Protein AF-A0A3E2W5J8-F1 (afdb_monomer)

Foldseek 3Di:
DDDDDDPDPDPPPDPPPDPVVVVVVVVVVVVVVVVVVVVVVVVVVVVVVVVVVVVVVVVVVVVVVLLVLLVVQVVLVVVVVVVVVVPPPDDDDDDDPPPPPRRDQWDWDDDPNKIWIWGDDPFWIWIWIDDPNDIKIKTFGADPPRSHTDDIDTDDDDDDD

Mean predicted aligned error: 16.87 Å

pLDDT: mean 72.08, std 17.73, range [30.69, 94.5]

Radius of gyration: 37.21 Å; Cα contacts (8 Å, |Δi|>4): 124; chains: 1; bounding box: 80×47×125 Å

Organism: Clostridium innocuum (NCBI:txid1522)

Secondary structure (DSSP, 8-state):
------------------HHHHHHHHHHHHHHHHHHHHHHHHHHHHHHHHHHHHHHHHHHHHHHHHHHHHHHHHHHHHHHHHHHHTTSSS-----------PPPSEEEEEETTEEEEEEE-SSEEEEEEEETTEEEEEEEEE-TTT--EEEEEEEPPPP--

Solvent-accessible surface area (backbone atoms only — not comparable to full-atom values): 9798 Å² total; per-residue (Å²): 136,86,88,81,82,80,81,80,80,76,80,77,80,70,77,78,76,56,69,67,60,56,54,50,51,52,52,51,51,52,49,50,52,50,50,51,51,51,50,52,51,52,52,50,52,51,51,51,50,54,53,47,57,49,49,52,51,53,52,51,47,54,54,48,53,51,48,51,52,38,53,53,50,53,48,54,52,51,55,50,52,54,57,56,70,69,60,83,76,75,84,94,73,92,75,74,86,74,73,77,74,69,75,71,54,58,51,76,50,78,54,95,95,28,58,35,43,38,36,63,52,97,62,32,36,42,36,37,34,60,55,97,91,42,70,47,36,37,35,40,28,39,42,89,88,80,47,47,76,73,49,77,47,74,54,77,74,74,78,87,128

Sequence (161 aa):
MSHGYEKTNVKKRCLRVNEQGFISLYAMLLLLIFLCFATLLVQRVAAYAAVRGLRESYDLFAIHSCRKYLQEAHKQDADTAIETDQRDGETEEPLDDQQKEEPPKEWEELFQNTYFHFTREEAYIAVSYTQKNHTVHMQVYFDQTDGTIQDVVYLQQGEPH

Structure (mmCIF, N/CA/C/O backbone):
data_AF-A0A3E2W5J8-F1
#
_entry.id   AF-A0A3E2W5J8-F1
#
loop_
_atom_site.group_PDB
_atom_site.id
_atom_site.type_symbol
_atom_site.label_atom_id
_atom_site.label_alt_id
_atom_site.label_comp_id
_atom_site.label_asym_id
_atom_site.label_entity_id
_atom_site.label_seq_id
_atom_site.pdbx_PDB_ins_code
_atom_site.Cartn_x
_atom_site.Cartn_y
_atom_site.Cartn_z
_atom_site.occupancy
_atom_site.B_iso_or_equiv
_atom_site.auth_seq_id
_atom_site.auth_comp_id
_atom_site.auth_asym_id
_atom_site.auth_atom_id
_atom_site.pdbx_PDB_model_num
ATOM 1 N N . MET A 1 1 ? 56.238 33.684 -80.959 1.00 36.56 1 MET A N 1
ATOM 2 C CA . MET A 1 1 ? 55.777 33.813 -79.560 1.00 36.56 1 MET A CA 1
ATOM 3 C C . MET A 1 1 ? 55.360 32.430 -79.088 1.00 36.56 1 MET A C 1
ATOM 5 O O . MET A 1 1 ? 54.518 31.817 -79.726 1.00 36.56 1 MET A O 1
ATOM 9 N N . SER A 1 2 ? 56.072 31.896 -78.094 1.00 38.34 2 SER A N 1
ATOM 10 C CA . SER A 1 2 ? 56.024 30.491 -77.672 1.00 38.34 2 SER A CA 1
ATOM 11 C C . SER A 1 2 ? 54.869 30.252 -76.695 1.00 38.34 2 SER A C 1
ATOM 13 O O . SER A 1 2 ? 54.789 30.928 -75.671 1.00 38.34 2 SER A O 1
ATOM 15 N N . HIS A 1 3 ? 53.975 29.312 -77.004 1.00 42.94 3 HIS A N 1
ATOM 16 C CA . HIS A 1 3 ? 52.956 28.811 -76.079 1.00 42.94 3 HIS A CA 1
ATOM 17 C C . HIS A 1 3 ? 53.472 27.524 -75.430 1.00 42.94 3 HIS A C 1
ATOM 19 O O . HIS A 1 3 ? 53.322 26.432 -75.970 1.00 42.94 3 HIS A O 1
ATOM 25 N N . GLY A 1 4 ? 54.104 27.669 -74.267 1.00 40.97 4 GLY A N 1
ATOM 26 C CA . GLY A 1 4 ? 54.426 26.562 -73.373 1.00 40.97 4 GLY A CA 1
ATOM 27 C C . GLY A 1 4 ? 53.465 26.566 -72.192 1.00 40.97 4 GLY A C 1
ATOM 28 O O . GLY A 1 4 ? 53.703 27.273 -71.221 1.00 40.97 4 GLY A O 1
ATOM 29 N N . TYR A 1 5 ? 52.373 25.803 -72.275 1.00 45.16 5 TYR A N 1
ATOM 30 C CA . TYR A 1 5 ? 51.551 25.489 -71.103 1.00 45.16 5 TYR A CA 1
ATOM 31 C C . TYR A 1 5 ? 52.101 24.222 -70.449 1.00 45.16 5 TYR A C 1
ATOM 33 O O . TYR A 1 5 ? 51.858 23.099 -70.896 1.00 45.16 5 TYR A O 1
ATOM 41 N N . GLU A 1 6 ? 52.880 24.425 -69.395 1.00 45.72 6 GLU A N 1
ATOM 42 C CA . GLU A 1 6 ? 53.435 23.382 -68.545 1.00 45.72 6 GLU A CA 1
ATOM 43 C C . GLU A 1 6 ? 52.303 22.752 -67.711 1.00 45.72 6 GLU A C 1
ATOM 45 O O . GLU A 1 6 ? 51.715 23.381 -66.831 1.00 45.72 6 GLU A O 1
ATOM 50 N N . LYS A 1 7 ? 51.936 21.501 -68.020 1.00 48.19 7 LYS A N 1
ATOM 51 C CA . LYS A 1 7 ? 50.965 20.728 -67.230 1.00 48.19 7 LYS A CA 1
ATOM 52 C C . LYS A 1 7 ? 51.641 20.206 -65.963 1.00 48.19 7 LYS A C 1
ATOM 54 O O . LYS A 1 7 ? 52.226 19.121 -65.960 1.00 48.19 7 LYS A O 1
ATOM 59 N N . THR A 1 8 ? 51.515 20.949 -64.870 1.00 47.34 8 THR A N 1
ATOM 60 C CA . THR A 1 8 ? 51.875 20.490 -63.526 1.00 47.34 8 THR A CA 1
ATOM 61 C C . THR A 1 8 ? 50.935 19.361 -63.088 1.00 47.34 8 THR A C 1
ATOM 63 O O . THR A 1 8 ? 49.796 19.563 -62.672 1.00 47.34 8 THR A O 1
ATOM 66 N N . ASN A 1 9 ? 51.412 18.120 -63.199 1.00 48.09 9 ASN A N 1
ATOM 67 C CA . ASN A 1 9 ? 50.720 16.948 -62.668 1.00 48.09 9 ASN A CA 1
ATOM 68 C C . ASN A 1 9 ? 50.888 16.901 -61.144 1.00 48.09 9 ASN A C 1
ATOM 70 O O . ASN A 1 9 ? 51.822 16.292 -60.619 1.00 48.09 9 ASN A O 1
ATOM 74 N N . VAL A 1 10 ? 49.967 17.533 -60.418 1.00 51.59 10 VAL A N 1
ATOM 75 C CA . VAL A 1 10 ? 49.862 17.375 -58.964 1.00 51.59 10 VAL A CA 1
ATOM 76 C C . VAL A 1 10 ? 49.356 15.960 -58.679 1.00 51.59 10 VAL A C 1
ATOM 78 O O . VAL A 1 10 ? 48.167 15.667 -58.819 1.00 51.59 10 VAL A O 1
ATOM 81 N N . LYS A 1 11 ? 50.262 15.056 -58.283 1.00 51.00 11 LYS A N 1
ATOM 82 C CA . LYS A 1 11 ? 49.906 13.737 -57.739 1.00 51.00 11 LYS A CA 1
ATOM 83 C C . LYS A 1 11 ? 49.075 13.937 -56.469 1.00 51.00 11 LYS A C 1
ATOM 85 O O . LYS A 1 11 ? 49.621 14.095 -55.379 1.00 51.00 11 LYS A O 1
ATOM 90 N N . LYS A 1 12 ? 47.748 13.900 -56.603 1.00 50.88 12 LYS A N 1
ATOM 91 C CA . LYS A 1 12 ? 46.831 13.763 -55.470 1.00 50.88 12 LYS A CA 1
ATOM 92 C C . LYS A 1 12 ? 47.095 12.401 -54.830 1.00 50.88 12 LYS A C 1
ATOM 94 O O . LYS A 1 12 ? 46.689 11.371 -55.364 1.00 50.88 12 LYS A O 1
ATOM 99 N N . ARG A 1 13 ? 47.805 12.383 -53.700 1.00 48.88 13 ARG A N 1
ATOM 100 C CA . ARG A 1 13 ? 47.832 11.216 -52.812 1.00 48.88 13 ARG A CA 1
ATOM 101 C C . ARG A 1 13 ? 46.432 11.070 -52.227 1.00 48.88 13 ARG A C 1
ATOM 103 O O . ARG A 1 13 ? 46.121 11.678 -51.210 1.00 48.88 13 ARG A O 1
ATOM 110 N N . CYS A 1 14 ? 45.575 10.298 -52.887 1.00 49.16 14 CYS A N 1
ATOM 111 C CA . CYS A 1 14 ? 44.409 9.758 -52.206 1.00 49.16 14 CYS A CA 1
ATOM 112 C C . CYS A 1 14 ? 44.938 8.811 -51.130 1.00 49.16 14 CYS A C 1
ATOM 114 O O . CYS A 1 14 ? 45.611 7.828 -51.447 1.00 49.16 14 CYS A O 1
ATOM 116 N N . LEU A 1 15 ? 44.671 9.128 -49.863 1.00 49.34 15 LEU A N 1
ATOM 117 C CA . LEU A 1 15 ? 44.731 8.140 -48.796 1.00 49.34 15 LEU A CA 1
ATOM 118 C C . LEU A 1 15 ? 43.796 7.011 -49.223 1.00 49.34 15 LEU A C 1
ATOM 120 O O . LEU A 1 15 ? 42.584 7.199 -49.294 1.00 49.34 15 LEU A O 1
ATOM 124 N N . ARG A 1 16 ? 44.367 5.867 -49.602 1.00 48.38 16 ARG A N 1
ATOM 125 C CA . ARG A 1 16 ? 43.599 4.654 -49.860 1.00 48.38 16 ARG A CA 1
ATOM 126 C C . ARG A 1 16 ? 43.050 4.221 -48.507 1.00 48.38 16 ARG A C 1
ATOM 128 O O . ARG A 1 16 ? 43.756 3.611 -47.711 1.00 48.38 16 ARG A O 1
ATOM 135 N N . VAL A 1 17 ? 41.838 4.677 -48.217 1.00 54.56 17 VAL A N 1
ATOM 136 C CA . VAL A 1 17 ? 41.109 4.384 -46.989 1.00 54.56 17 VAL A CA 1
ATOM 137 C C . VAL A 1 17 ? 40.956 2.868 -46.914 1.00 54.56 17 VAL A C 1
ATOM 139 O O . VAL A 1 17 ? 40.340 2.261 -47.784 1.00 54.56 17 VAL A O 1
ATOM 142 N N . ASN A 1 18 ? 41.604 2.254 -45.926 1.00 54.97 18 ASN A N 1
ATOM 143 C CA . ASN A 1 18 ? 41.557 0.814 -45.723 1.00 54.97 18 ASN A CA 1
ATOM 144 C C . ASN A 1 18 ? 40.132 0.433 -45.287 1.00 54.97 18 ASN A C 1
ATOM 146 O O . ASN A 1 18 ? 39.667 0.899 -44.246 1.00 54.97 18 ASN A O 1
ATOM 150 N N . GLU A 1 19 ? 39.442 -0.389 -46.081 1.00 59.25 19 GLU A N 1
ATOM 151 C CA . GLU A 1 19 ? 38.042 -0.800 -45.874 1.00 59.25 19 GLU A CA 1
ATOM 152 C C . GLU A 1 19 ? 37.809 -1.392 -44.470 1.00 59.25 19 GLU A C 1
ATOM 154 O O . GLU A 1 19 ? 36.759 -1.186 -43.862 1.00 59.25 19 GLU A O 1
ATOM 159 N N . GLN A 1 20 ? 38.837 -2.019 -43.890 1.00 60.53 20 GLN A N 1
ATOM 160 C CA . GLN A 1 20 ? 38.818 -2.567 -42.530 1.00 60.53 20 GLN A CA 1
ATOM 161 C C . GLN A 1 20 ? 38.684 -1.500 -41.427 1.00 60.53 20 GLN A C 1
ATOM 163 O O . GLN A 1 20 ? 38.077 -1.762 -40.390 1.00 60.53 20 GLN A O 1
ATOM 168 N N . GLY A 1 21 ? 39.215 -0.290 -41.637 1.00 59.72 21 GLY A N 1
ATOM 169 C CA . GLY A 1 21 ? 39.154 0.798 -40.654 1.00 59.72 21 GLY A CA 1
ATOM 170 C C . GLY A 1 21 ? 37.753 1.395 -40.517 1.00 59.72 21 GLY A C 1
ATOM 171 O O . GLY A 1 21 ? 37.324 1.697 -39.408 1.00 59.72 21 GLY A O 1
ATOM 172 N N . PHE A 1 22 ? 37.012 1.497 -41.625 1.00 60.81 22 PHE A N 1
ATOM 173 C CA . PHE A 1 22 ? 35.622 1.966 -41.619 1.00 60.81 22 PHE A CA 1
ATOM 174 C C . PHE A 1 22 ? 34.679 0.941 -40.985 1.00 60.81 22 PHE A C 1
ATOM 176 O O . PHE A 1 22 ? 33.851 1.306 -40.156 1.00 60.81 22 PHE A O 1
ATOM 183 N N . ILE A 1 23 ? 34.844 -0.344 -41.313 1.00 67.69 23 ILE A N 1
ATOM 184 C CA . ILE A 1 23 ? 34.052 -1.439 -40.730 1.00 67.69 23 ILE A CA 1
ATOM 185 C C . ILE A 1 23 ? 34.253 -1.505 -39.211 1.00 67.69 23 ILE A C 1
ATOM 187 O O . ILE A 1 23 ? 33.282 -1.619 -38.466 1.00 67.69 23 ILE A O 1
ATOM 191 N N . SER A 1 24 ? 35.497 -1.355 -38.746 1.00 73.75 24 SER A N 1
ATOM 192 C CA . SER A 1 24 ? 35.819 -1.280 -37.317 1.00 73.75 24 SER A CA 1
ATOM 193 C C . SER A 1 24 ? 35.148 -0.081 -36.634 1.00 73.75 24 SER A C 1
ATOM 195 O O . SER A 1 24 ? 34.596 -0.209 -35.544 1.00 73.75 24 SER A O 1
ATOM 197 N N . LEU A 1 25 ? 35.103 1.076 -37.299 1.00 79.38 25 LEU A N 1
ATOM 198 C CA . LEU A 1 25 ? 34.509 2.291 -36.741 1.00 79.38 25 LEU A CA 1
ATOM 199 C C . LEU A 1 25 ? 32.978 2.197 -36.633 1.00 79.38 25 LEU A C 1
ATOM 201 O O . LEU A 1 25 ? 32.412 2.581 -35.610 1.00 79.38 25 LEU A O 1
ATOM 205 N N . TYR A 1 26 ? 32.310 1.611 -37.632 1.00 81.88 26 TYR A N 1
ATOM 206 C CA . TYR A 1 26 ? 30.877 1.307 -37.550 1.00 81.88 26 TYR A CA 1
ATOM 207 C C . TYR A 1 26 ? 30.569 0.256 -36.480 1.00 81.88 26 TYR A C 1
ATOM 209 O O . TYR A 1 26 ? 29.600 0.415 -35.742 1.00 81.88 26 TYR A O 1
ATOM 217 N N . ALA A 1 27 ? 31.401 -0.781 -36.347 1.00 83.88 27 ALA A N 1
ATOM 218 C CA . ALA A 1 27 ? 31.244 -1.789 -35.300 1.00 83.88 27 ALA A CA 1
ATOM 219 C C . ALA A 1 27 ? 31.379 -1.177 -33.895 1.00 83.88 27 ALA A C 1
ATOM 221 O O . ALA A 1 27 ? 30.564 -1.466 -33.022 1.00 83.88 27 ALA A O 1
ATOM 222 N N . MET A 1 28 ? 32.344 -0.275 -33.692 1.00 84.31 28 MET A N 1
ATOM 223 C CA . MET A 1 28 ? 32.510 0.458 -32.431 1.00 84.31 28 MET A CA 1
ATOM 224 C C . MET A 1 28 ? 31.317 1.374 -32.141 1.00 84.31 28 MET A C 1
ATOM 226 O O . MET A 1 28 ? 30.858 1.435 -31.003 1.00 84.31 28 MET A O 1
ATOM 230 N N . LEU A 1 29 ? 30.776 2.049 -33.157 1.00 88.62 29 LEU A N 1
ATOM 231 C CA . LEU A 1 29 ? 29.601 2.907 -33.006 1.00 88.62 29 LEU A CA 1
ATOM 232 C C . LEU A 1 29 ? 28.342 2.098 -32.660 1.00 88.62 29 LEU A C 1
ATOM 234 O O . LEU A 1 29 ? 27.603 2.479 -31.755 1.00 88.62 29 LEU A O 1
ATOM 238 N N . LEU A 1 30 ? 28.127 0.952 -33.312 1.00 89.44 30 LEU A N 1
ATOM 239 C CA . LEU A 1 30 ? 27.036 0.030 -32.983 1.00 89.44 30 LEU A CA 1
ATOM 240 C C . LEU A 1 30 ? 27.178 -0.540 -31.572 1.00 89.44 30 LEU A C 1
ATOM 242 O O . LEU A 1 30 ? 26.187 -0.625 -30.852 1.00 89.44 30 LEU A O 1
ATOM 246 N N . LEU A 1 31 ? 28.398 -0.879 -31.153 1.00 90.25 31 LEU A N 1
ATOM 247 C CA . LEU A 1 31 ? 28.674 -1.337 -29.795 1.00 90.25 31 LEU A CA 1
ATOM 248 C C . LEU A 1 31 ? 28.359 -0.237 -28.775 1.00 90.25 31 LEU A C 1
ATOM 250 O O . LEU A 1 31 ? 27.739 -0.516 -27.756 1.00 90.25 31 LEU A O 1
ATOM 254 N N . LEU A 1 32 ? 28.711 1.017 -29.059 1.00 90.62 32 LEU A N 1
ATOM 255 C CA . LEU A 1 32 ? 28.426 2.152 -28.179 1.00 90.62 32 LEU A CA 1
ATOM 256 C C . LEU A 1 32 ? 26.917 2.422 -28.074 1.00 90.62 32 LEU A C 1
ATOM 258 O O . LEU A 1 32 ? 26.408 2.624 -26.973 1.00 90.62 32 LEU A O 1
ATOM 262 N N . ILE A 1 33 ? 26.184 2.340 -29.190 1.00 90.69 33 ILE A N 1
ATOM 263 C CA . ILE A 1 33 ? 24.713 2.411 -29.204 1.00 90.69 33 ILE A CA 1
ATOM 264 C C . ILE A 1 33 ? 24.111 1.253 -28.404 1.00 90.69 33 ILE A C 1
ATOM 266 O O . ILE A 1 33 ? 23.216 1.472 -27.592 1.00 90.69 33 ILE A O 1
ATOM 270 N N . PHE A 1 34 ? 24.613 0.033 -28.593 1.00 92.12 34 PHE A N 1
ATOM 271 C CA . PHE A 1 34 ? 24.143 -1.148 -27.878 1.00 92.12 34 PHE A CA 1
ATOM 272 C C . PHE A 1 34 ? 24.393 -1.042 -26.371 1.00 92.12 34 PHE A C 1
ATOM 274 O O . PHE A 1 34 ? 23.488 -1.296 -25.581 1.00 92.12 34 PHE A O 1
ATOM 281 N N . LEU A 1 35 ? 25.586 -0.606 -25.959 1.00 91.31 35 LEU A N 1
ATOM 282 C CA . LEU A 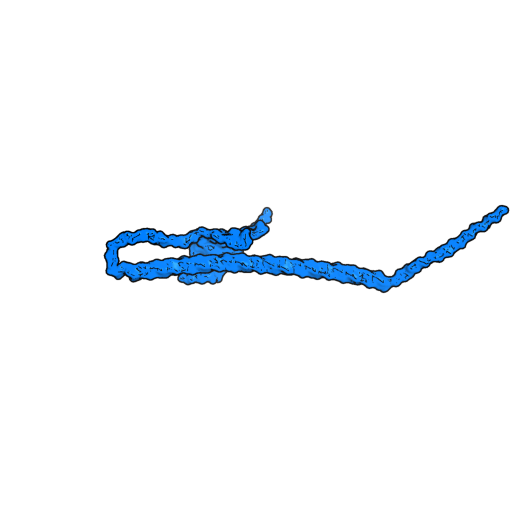1 35 ? 25.901 -0.358 -24.554 1.00 91.31 35 LEU A CA 1
ATOM 283 C C . LEU A 1 35 ? 25.020 0.747 -23.971 1.00 91.31 35 LEU A C 1
ATOM 285 O O . LEU A 1 35 ? 24.521 0.590 -22.863 1.00 91.31 35 LEU A O 1
ATOM 289 N N . CYS A 1 36 ? 24.782 1.828 -24.716 1.00 90.06 36 CYS A N 1
ATOM 290 C CA . CYS A 1 36 ? 23.865 2.892 -24.309 1.00 90.06 36 CYS A CA 1
ATOM 291 C C . CYS A 1 36 ? 22.435 2.361 -24.125 1.00 90.06 36 CYS A C 1
ATOM 293 O O . CYS A 1 36 ? 21.765 2.660 -23.141 1.00 90.06 36 CYS A O 1
ATOM 295 N N . PHE A 1 37 ? 21.968 1.504 -25.030 1.00 89.88 37 PHE A N 1
ATOM 296 C CA . PHE A 1 37 ? 20.664 0.866 -24.895 1.00 89.88 37 PHE A CA 1
ATOM 297 C C . PHE A 1 37 ? 20.606 -0.059 -23.672 1.00 89.88 37 PHE A C 1
ATOM 299 O O . PHE A 1 37 ? 19.651 -0.006 -22.899 1.00 89.88 37 PHE A O 1
ATOM 306 N N . ALA A 1 38 ? 21.650 -0.857 -23.444 1.00 87.94 38 ALA A N 1
ATOM 307 C CA . ALA A 1 38 ? 21.748 -1.727 -22.280 1.00 87.94 38 ALA A CA 1
ATOM 308 C C . ALA A 1 38 ? 21.738 -0.931 -20.965 1.00 87.94 38 ALA A C 1
ATOM 310 O O . ALA A 1 38 ? 21.018 -1.298 -20.037 1.00 87.94 38 ALA A O 1
ATOM 311 N N . THR A 1 39 ? 22.465 0.187 -20.876 1.00 86.69 39 THR A N 1
ATOM 312 C CA . THR A 1 39 ? 22.449 1.031 -19.672 1.00 86.69 39 THR A CA 1
ATOM 313 C C . THR A 1 39 ? 21.090 1.690 -19.448 1.00 86.69 39 THR A C 1
ATOM 315 O O . THR A 1 39 ? 20.628 1.725 -18.308 1.00 86.69 39 THR A O 1
ATOM 318 N N . LEU A 1 40 ? 20.400 2.133 -20.504 1.00 82.50 40 LEU A N 1
ATOM 319 C CA . LEU A 1 40 ? 19.031 2.654 -20.405 1.00 82.50 40 LEU A CA 1
ATOM 320 C C . LEU A 1 40 ? 18.048 1.596 -19.883 1.00 82.50 40 LEU A C 1
ATOM 322 O O . LEU A 1 40 ? 17.206 1.902 -19.036 1.00 82.50 40 LEU A O 1
ATOM 326 N N . LEU A 1 41 ? 18.168 0.346 -20.339 1.00 81.62 41 LEU A N 1
ATOM 327 C CA . LEU A 1 41 ? 17.357 -0.760 -19.826 1.00 81.62 41 LEU A CA 1
ATOM 328 C C . LEU A 1 41 ? 17.643 -1.032 -18.347 1.00 81.62 41 LEU A C 1
ATOM 330 O O . LEU A 1 41 ? 16.706 -1.144 -17.559 1.00 81.62 41 LEU A O 1
ATOM 334 N N . VAL A 1 42 ? 18.915 -1.075 -17.944 1.00 82.88 42 VAL A N 1
ATOM 335 C CA . VAL A 1 42 ? 19.302 -1.282 -16.538 1.00 82.88 42 VAL A CA 1
ATOM 336 C C . VAL A 1 42 ? 18.770 -0.159 -15.644 1.00 82.88 42 VAL A C 1
ATOM 338 O O . VAL A 1 42 ? 18.217 -0.438 -14.583 1.00 82.88 42 VAL A O 1
ATOM 341 N N . GLN A 1 43 ? 18.853 1.102 -16.078 1.00 77.44 43 GLN A N 1
ATOM 342 C CA . GLN A 1 43 ? 18.290 2.238 -15.339 1.00 77.44 43 GLN A CA 1
ATOM 343 C C . GLN A 1 43 ? 16.772 2.132 -15.183 1.00 77.44 43 GLN A C 1
ATOM 345 O O . GLN A 1 43 ? 16.242 2.402 -14.105 1.00 77.44 43 GLN A O 1
ATOM 350 N N . ARG A 1 44 ? 16.063 1.707 -16.234 1.00 71.38 44 ARG A N 1
ATOM 351 C CA . ARG A 1 44 ? 14.617 1.466 -16.163 1.00 71.38 44 ARG A CA 1
ATOM 352 C C . ARG A 1 44 ? 14.293 0.358 -15.170 1.00 71.38 44 ARG A C 1
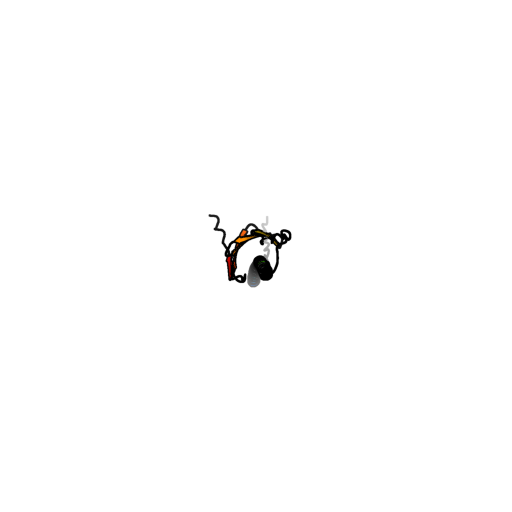ATOM 354 O O . ARG A 1 44 ? 13.426 0.561 -14.328 1.00 71.38 44 ARG A O 1
ATOM 361 N N . VAL A 1 45 ? 14.999 -0.770 -15.222 1.00 72.69 45 VAL A N 1
ATOM 362 C CA . VAL A 1 45 ? 14.805 -1.883 -14.278 1.00 72.69 45 VAL A CA 1
ATOM 363 C C . VAL A 1 45 ? 15.075 -1.440 -12.839 1.00 72.69 45 VAL A C 1
ATOM 365 O O . VAL A 1 45 ? 14.263 -1.721 -11.963 1.00 72.69 45 VAL A O 1
ATOM 368 N N . ALA A 1 46 ? 16.151 -0.690 -12.593 1.00 69.19 46 ALA A N 1
ATOM 369 C CA . ALA A 1 46 ? 16.470 -0.160 -11.269 1.00 69.19 46 ALA A CA 1
ATOM 370 C C . ALA A 1 46 ? 15.399 0.819 -10.757 1.00 69.19 46 ALA A C 1
ATOM 372 O O . ALA A 1 46 ? 14.994 0.739 -9.599 1.00 69.19 46 ALA A O 1
ATOM 373 N N . ALA A 1 47 ? 14.884 1.699 -11.622 1.00 62.53 47 ALA A N 1
ATOM 374 C CA . ALA A 1 47 ? 13.789 2.602 -11.277 1.00 62.53 47 ALA A CA 1
ATOM 375 C C . ALA A 1 47 ? 12.493 1.837 -10.959 1.00 62.53 47 ALA A C 1
ATOM 377 O O . ALA A 1 47 ? 11.827 2.149 -9.975 1.00 62.53 47 ALA A O 1
ATOM 378 N N . TYR A 1 48 ? 12.155 0.804 -11.738 1.00 63.75 48 TYR A N 1
ATOM 379 C CA . TYR A 1 48 ? 11.004 -0.056 -11.451 1.00 63.75 48 TYR A CA 1
ATOM 380 C C . TYR A 1 48 ? 11.174 -0.841 -10.148 1.00 63.75 48 TYR A C 1
ATOM 382 O O . TYR A 1 48 ? 10.213 -0.956 -9.393 1.00 63.75 48 TYR A O 1
ATOM 390 N N . ALA A 1 49 ? 12.374 -1.345 -9.855 1.00 61.91 49 ALA A N 1
ATOM 391 C CA . ALA A 1 49 ? 12.670 -2.032 -8.601 1.00 61.91 49 ALA A CA 1
ATOM 392 C C . ALA A 1 49 ? 12.535 -1.091 -7.394 1.00 61.91 49 ALA A C 1
ATOM 394 O O . ALA A 1 49 ? 11.898 -1.453 -6.410 1.00 61.91 49 ALA A O 1
ATOM 395 N N . ALA A 1 50 ? 13.050 0.138 -7.495 1.00 53.78 50 ALA A N 1
ATOM 396 C CA . ALA A 1 50 ? 12.904 1.147 -6.449 1.00 53.78 50 ALA A CA 1
ATOM 397 C C . ALA A 1 50 ? 11.433 1.528 -6.220 1.00 53.78 50 ALA A C 1
ATOM 399 O O . ALA A 1 50 ? 11.000 1.634 -5.079 1.00 53.78 50 ALA A O 1
ATOM 400 N N . VAL A 1 51 ? 10.645 1.688 -7.290 1.00 60.44 51 VAL A N 1
ATOM 401 C CA . VAL A 1 51 ? 9.204 1.976 -7.185 1.00 60.44 51 VAL A CA 1
ATOM 402 C C . VAL A 1 51 ? 8.431 0.790 -6.601 1.00 60.44 51 VAL A C 1
ATOM 404 O O . VAL A 1 51 ? 7.541 1.008 -5.783 1.00 60.44 51 VAL A O 1
ATOM 407 N N . ARG A 1 52 ? 8.775 -0.453 -6.966 1.00 61.84 52 ARG A N 1
ATOM 408 C CA . ARG A 1 52 ? 8.171 -1.661 -6.377 1.00 61.84 52 ARG A CA 1
ATOM 409 C C . ARG A 1 52 ? 8.477 -1.788 -4.892 1.00 61.84 52 ARG A C 1
ATOM 411 O O . ARG A 1 52 ? 7.537 -1.913 -4.121 1.00 61.84 52 ARG A O 1
ATOM 418 N N . GLY A 1 53 ? 9.741 -1.661 -4.492 1.00 63.72 53 GLY A N 1
ATOM 419 C CA . GLY A 1 53 ? 10.117 -1.712 -3.076 1.00 63.72 53 GLY A CA 1
ATOM 420 C C . GLY A 1 53 ? 9.457 -0.598 -2.260 1.00 63.72 53 GLY A C 1
ATOM 421 O O . GLY A 1 53 ? 9.053 -0.809 -1.121 1.00 63.72 53 GLY A O 1
ATOM 422 N N . LEU A 1 54 ? 9.269 0.582 -2.863 1.00 63.12 54 LEU A N 1
ATOM 423 C CA . LEU A 1 54 ? 8.538 1.667 -2.223 1.00 63.12 54 LEU A CA 1
ATOM 424 C C . LEU A 1 54 ? 7.054 1.310 -2.040 1.00 63.12 54 LEU A C 1
ATOM 426 O O . LEU A 1 54 ? 6.529 1.473 -0.943 1.00 63.12 54 LEU A O 1
ATOM 430 N N . ARG A 1 55 ? 6.387 0.775 -3.071 1.00 70.00 55 ARG A N 1
ATOM 431 C CA . ARG A 1 55 ? 4.990 0.315 -2.980 1.00 70.00 55 ARG A CA 1
ATOM 432 C C . ARG A 1 55 ? 4.817 -0.781 -1.927 1.00 70.00 55 ARG A C 1
ATOM 434 O O . ARG A 1 55 ? 3.953 -0.644 -1.074 1.00 70.00 55 ARG A O 1
ATOM 441 N N . GLU A 1 56 ? 5.695 -1.780 -1.924 1.00 77.12 56 GLU A N 1
ATOM 442 C CA . GLU A 1 56 ? 5.717 -2.843 -0.912 1.00 77.12 56 GLU A CA 1
ATOM 443 C C . GLU A 1 56 ? 5.852 -2.273 0.506 1.00 77.12 56 GLU A C 1
ATOM 445 O O . GLU A 1 56 ? 5.186 -2.746 1.420 1.00 77.12 56 GLU A O 1
ATOM 450 N N . SER A 1 57 ? 6.652 -1.217 0.702 1.00 84.62 57 SER A N 1
ATOM 451 C CA . SER A 1 57 ? 6.795 -0.577 2.016 1.00 84.62 57 SER A CA 1
ATOM 452 C C . SER A 1 57 ? 5.537 0.163 2.484 1.00 84.62 57 SER A C 1
ATOM 454 O O . SER A 1 57 ? 5.224 0.130 3.672 1.00 84.62 57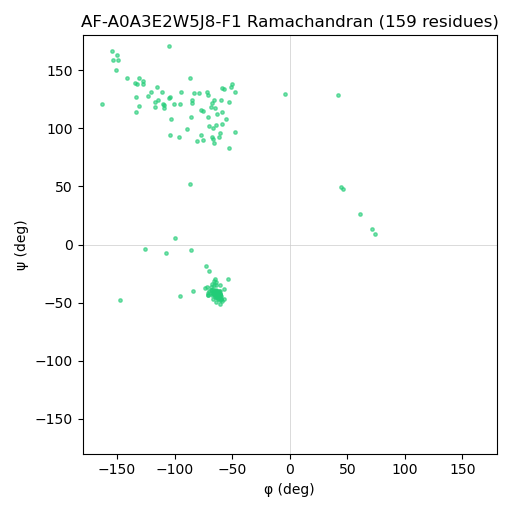 SER A O 1
ATOM 456 N N . TYR A 1 58 ? 4.802 0.798 1.565 1.00 86.50 58 TYR A N 1
ATOM 457 C CA . TYR A 1 58 ? 3.533 1.462 1.872 1.00 86.50 58 TYR A CA 1
ATOM 458 C C . TYR A 1 58 ? 2.426 0.446 2.170 1.00 86.50 58 TYR A C 1
ATOM 460 O O . TYR A 1 58 ? 1.684 0.620 3.134 1.00 86.50 58 TYR A O 1
ATOM 468 N N . ASP A 1 59 ? 2.364 -0.636 1.392 1.00 85.44 59 ASP A N 1
ATOM 469 C CA . ASP A 1 59 ? 1.418 -1.733 1.607 1.00 85.44 59 ASP A CA 1
ATOM 470 C C . ASP A 1 59 ? 1.667 -2.404 2.967 1.00 85.44 59 ASP A C 1
ATOM 472 O O . ASP A 1 59 ? 0.743 -2.598 3.758 1.00 85.44 59 ASP A O 1
ATOM 476 N N . LEU A 1 60 ? 2.935 -2.687 3.289 1.00 87.94 60 LEU A N 1
ATOM 477 C CA . LEU A 1 60 ? 3.319 -3.276 4.570 1.00 87.94 60 LEU A CA 1
ATOM 478 C C . LEU A 1 60 ? 2.967 -2.359 5.748 1.00 87.94 60 LEU A C 1
ATOM 480 O O . LEU A 1 60 ? 2.491 -2.841 6.774 1.00 87.94 60 LEU A O 1
ATOM 484 N N . PHE A 1 61 ? 3.186 -1.048 5.598 1.00 90.81 61 PHE A N 1
ATOM 485 C CA . PHE A 1 61 ? 2.811 -0.058 6.604 1.00 90.81 61 PHE A CA 1
ATOM 486 C C . PHE A 1 61 ? 1.300 -0.067 6.852 1.00 90.81 61 PHE A C 1
ATOM 488 O O . PHE A 1 61 ? 0.873 -0.234 7.990 1.00 90.81 61 PHE A O 1
ATOM 495 N N . ALA A 1 62 ? 0.492 0.017 5.794 1.00 90.00 62 ALA A N 1
ATOM 496 C CA . ALA A 1 62 ? -0.960 0.035 5.915 1.00 90.00 62 ALA A CA 1
ATOM 497 C C . ALA A 1 62 ? -1.518 -1.241 6.569 1.00 90.00 62 ALA A C 1
ATOM 499 O O . ALA A 1 62 ? -2.360 -1.162 7.465 1.00 90.00 62 ALA A O 1
ATOM 500 N N . ILE A 1 63 ? -1.016 -2.415 6.173 1.00 89.69 63 ILE A N 1
ATOM 501 C CA . ILE A 1 63 ? -1.391 -3.704 6.774 1.00 89.69 63 ILE A CA 1
ATOM 502 C C . ILE A 1 63 ? -0.987 -3.751 8.252 1.00 89.69 63 ILE A C 1
ATOM 504 O O . ILE A 1 63 ? -1.758 -4.213 9.096 1.00 89.69 63 ILE A O 1
ATOM 508 N N . HIS A 1 64 ? 0.209 -3.264 8.586 1.00 90.06 64 HIS A N 1
ATOM 509 C CA . HIS A 1 64 ? 0.684 -3.216 9.964 1.00 90.06 64 HIS A CA 1
ATOM 510 C C . HIS A 1 64 ? -0.185 -2.301 10.837 1.00 90.06 64 HIS A C 1
ATOM 512 O O . HIS A 1 64 ? -0.552 -2.700 11.942 1.00 90.06 64 HIS A O 1
ATOM 518 N N . SER A 1 65 ? -0.556 -1.116 10.348 1.00 90.44 65 SER A N 1
ATOM 519 C CA . SER A 1 65 ? -1.446 -0.197 11.067 1.00 90.44 65 SER A CA 1
ATOM 520 C C . SER A 1 65 ? -2.833 -0.806 11.280 1.00 90.44 65 SER A C 1
ATOM 522 O O . SER A 1 65 ? -3.339 -0.775 12.400 1.00 90.44 65 SER A O 1
ATOM 524 N N . CYS A 1 66 ? -3.398 -1.482 10.271 1.00 88.44 66 CYS A N 1
ATOM 525 C CA . CYS A 1 66 ? -4.657 -2.223 10.428 1.00 88.44 66 CYS A CA 1
ATOM 526 C C . CYS A 1 66 ? -4.543 -3.310 11.504 1.00 88.44 66 CYS A C 1
ATOM 528 O O . CYS A 1 66 ? -5.388 -3.406 12.389 1.00 88.44 66 CYS A O 1
ATOM 530 N N . ARG A 1 67 ? -3.468 -4.106 11.480 1.00 86.94 67 ARG A N 1
ATOM 531 C CA . ARG A 1 67 ? -3.239 -5.150 12.486 1.00 86.94 67 ARG A CA 1
ATOM 532 C C . ARG A 1 67 ? -3.123 -4.573 13.893 1.00 86.94 67 ARG A C 1
ATOM 534 O O . ARG A 1 67 ? -3.666 -5.152 14.829 1.00 86.94 67 ARG A O 1
ATOM 541 N N . LYS A 1 68 ? -2.401 -3.463 14.050 1.00 88.25 68 LYS A N 1
ATOM 542 C CA . LYS A 1 68 ? -2.241 -2.789 15.340 1.00 88.25 68 LYS A CA 1
ATOM 543 C C . LYS A 1 68 ? -3.598 -2.329 15.880 1.00 88.25 68 LYS A C 1
ATOM 545 O O . LYS A 1 68 ? -3.912 -2.644 17.022 1.00 88.25 68 LYS A O 1
ATOM 550 N N . TYR A 1 69 ? -4.406 -1.684 15.039 1.00 87.19 69 TYR A N 1
ATOM 551 C CA . TYR A 1 69 ? -5.760 -1.252 15.388 1.00 87.19 69 TYR A CA 1
ATOM 552 C C . TYR A 1 69 ? -6.636 -2.426 15.852 1.00 87.19 69 TYR A C 1
ATOM 554 O O . TYR A 1 69 ? -7.255 -2.359 16.910 1.00 87.19 69 TYR A O 1
ATOM 562 N N . LEU A 1 70 ? -6.630 -3.547 15.120 1.00 84.25 70 LEU A N 1
ATOM 563 C CA . LEU A 1 70 ? -7.409 -4.735 15.495 1.00 84.25 70 LEU A CA 1
ATOM 564 C C . LEU A 1 70 ? -6.951 -5.344 16.820 1.00 84.25 70 LEU A C 1
ATOM 566 O O . LEU A 1 70 ? -7.775 -5.740 17.637 1.00 84.25 70 LEU A O 1
ATOM 570 N N . GLN A 1 71 ? -5.643 -5.386 17.071 1.00 81.94 71 GLN A N 1
ATOM 571 C CA . GLN A 1 71 ? -5.114 -5.879 18.343 1.00 81.94 71 GLN A CA 1
ATOM 572 C C . GLN A 1 71 ? -5.485 -4.987 19.528 1.00 81.94 71 GLN A C 1
ATOM 574 O O . GLN A 1 71 ? -5.656 -5.498 20.632 1.00 81.94 71 GLN A O 1
ATOM 579 N N . GLU A 1 72 ? -5.563 -3.674 19.330 1.00 82.12 72 GLU A N 1
ATOM 580 C CA . GLU A 1 72 ? -5.986 -2.730 20.367 1.00 82.12 72 GLU A CA 1
ATOM 581 C C . GLU A 1 72 ? -7.486 -2.866 20.654 1.00 82.12 72 GLU A C 1
ATOM 583 O O . GLU A 1 72 ? -7.855 -2.995 21.821 1.00 82.12 72 GLU A O 1
ATOM 588 N N . ALA A 1 73 ? -8.317 -2.984 19.614 1.00 77.00 73 ALA A N 1
ATOM 589 C CA . ALA A 1 73 ? -9.752 -3.242 19.751 1.00 77.00 73 ALA A CA 1
ATOM 590 C C . ALA A 1 73 ? -10.037 -4.559 20.502 1.00 77.00 73 ALA A C 1
ATOM 592 O O . ALA A 1 73 ? -10.758 -4.567 21.495 1.00 77.00 73 ALA A O 1
ATOM 593 N N . HIS A 1 74 ? -9.384 -5.663 20.116 1.00 70.44 74 HIS A N 1
ATOM 594 C CA . HIS A 1 74 ? -9.572 -6.954 20.791 1.00 70.44 74 HIS A CA 1
ATOM 595 C C . HIS A 1 74 ? -9.105 -6.962 22.251 1.00 70.44 74 HIS A C 1
ATOM 597 O O . HIS A 1 74 ? -9.670 -7.681 23.073 1.00 70.44 74 HIS A O 1
ATOM 603 N N . LYS A 1 75 ? -8.067 -6.189 22.595 1.00 70.50 75 LYS A N 1
ATOM 604 C CA . LYS A 1 75 ? -7.637 -6.047 23.993 1.00 70.50 75 LYS A CA 1
ATOM 605 C C . LYS A 1 75 ? -8.683 -5.310 24.822 1.00 70.50 75 LYS A C 1
ATOM 607 O O . LYS A 1 75 ? -8.996 -5.775 25.910 1.00 70.50 75 LYS A O 1
ATOM 612 N N . GLN A 1 76 ? -9.262 -4.229 24.296 1.00 63.03 76 GLN A N 1
ATOM 613 C CA . GLN A 1 76 ? -10.349 -3.518 24.975 1.00 63.03 76 GLN A CA 1
ATOM 614 C C . GLN A 1 76 ? -11.579 -4.412 25.192 1.00 63.03 76 GLN A C 1
ATOM 616 O O . GLN A 1 76 ? -12.173 -4.370 26.271 1.00 63.03 76 GLN A O 1
ATOM 621 N N . ASP A 1 77 ? -11.934 -5.255 24.219 1.00 62.94 77 ASP A N 1
ATOM 622 C CA . ASP A 1 77 ? -13.044 -6.207 24.356 1.00 62.94 77 ASP A CA 1
ATOM 623 C C . ASP A 1 77 ? -12.765 -7.257 25.442 1.00 62.94 77 ASP A C 1
ATOM 625 O O . ASP A 1 77 ? -13.626 -7.542 26.279 1.00 62.94 77 ASP A O 1
ATOM 629 N N . ALA A 1 78 ? -11.545 -7.803 25.472 1.00 61.50 78 ALA A N 1
ATOM 630 C CA . ALA A 1 78 ? -11.126 -8.775 26.478 1.00 61.50 78 ALA A CA 1
ATOM 631 C C . ALA A 1 78 ? -11.101 -8.171 27.892 1.00 61.50 78 ALA A C 1
ATOM 633 O O . ALA A 1 78 ? -11.635 -8.773 28.823 1.00 61.50 78 ALA A O 1
ATOM 634 N N . ASP A 1 79 ? -10.547 -6.969 28.050 1.00 60.62 79 ASP A N 1
ATOM 635 C CA . ASP A 1 79 ? -10.513 -6.263 29.334 1.00 60.62 79 ASP A CA 1
ATOM 636 C C . ASP A 1 79 ? -11.937 -5.915 29.807 1.00 60.62 79 ASP A C 1
ATOM 638 O O . ASP A 1 79 ? -12.258 -6.030 30.990 1.00 60.62 79 ASP A O 1
ATOM 642 N N . THR A 1 80 ? -12.840 -5.593 28.874 1.00 59.97 80 THR A N 1
ATOM 643 C CA . THR A 1 80 ? -14.258 -5.343 29.169 1.00 59.97 80 THR A CA 1
ATOM 644 C C . THR A 1 80 ? -14.998 -6.590 29.628 1.00 59.97 80 THR A C 1
ATOM 646 O O . THR A 1 80 ? -15.776 -6.502 30.580 1.00 59.97 80 THR A O 1
ATOM 649 N N . ALA A 1 81 ? -14.744 -7.740 29.002 1.00 57.94 81 ALA A N 1
ATOM 650 C CA . ALA A 1 81 ? -15.308 -9.021 29.418 1.00 57.94 81 ALA A CA 1
ATOM 651 C C . ALA A 1 81 ? -14.819 -9.432 30.819 1.00 57.94 81 ALA A C 1
ATOM 653 O O . ALA A 1 81 ? -15.602 -9.913 31.633 1.00 57.94 81 ALA A O 1
ATOM 654 N N . ILE A 1 82 ? -13.544 -9.183 31.132 1.00 60.59 82 ILE A N 1
ATOM 655 C CA . ILE A 1 82 ? -12.959 -9.486 32.447 1.00 60.59 82 ILE A CA 1
ATOM 656 C C . ILE A 1 82 ? -13.537 -8.574 33.542 1.00 60.59 82 ILE A C 1
ATOM 658 O O . ILE A 1 82 ? -13.803 -9.043 34.648 1.00 60.59 82 ILE A O 1
ATOM 662 N N . GLU A 1 83 ? -13.762 -7.289 33.257 1.00 56.44 83 GLU A N 1
ATOM 663 C CA . GLU A 1 83 ? -14.414 -6.372 34.203 1.00 56.44 83 GLU A CA 1
ATOM 664 C C . GLU A 1 83 ? -15.890 -6.708 34.449 1.00 56.44 83 GLU A C 1
ATOM 666 O O . GLU A 1 83 ? -16.384 -6.511 35.559 1.00 56.44 83 GLU A O 1
ATOM 671 N N . THR A 1 84 ? -16.605 -7.207 33.436 1.00 57.41 84 THR A N 1
ATOM 672 C CA . THR A 1 84 ? -18.013 -7.606 33.597 1.00 57.41 84 THR A CA 1
ATOM 673 C C . THR A 1 84 ? -18.154 -8.906 34.384 1.00 57.41 84 THR A C 1
ATOM 675 O O . THR A 1 84 ? -19.026 -8.979 35.244 1.00 57.41 84 THR A O 1
ATOM 678 N N . ASP A 1 85 ? -17.258 -9.877 34.191 1.00 56.69 85 ASP A N 1
ATOM 679 C CA . ASP A 1 85 ? -17.255 -11.152 34.932 1.00 56.69 85 ASP A CA 1
ATOM 680 C C . ASP A 1 85 ? -16.859 -10.980 36.418 1.00 56.69 85 ASP A C 1
ATOM 682 O O . ASP A 1 85 ? -17.235 -11.772 37.279 1.00 56.69 85 ASP A O 1
ATOM 686 N N . GLN A 1 86 ? -16.150 -9.897 36.767 1.00 55.19 86 GLN A N 1
ATOM 687 C CA . GLN A 1 86 ? -15.807 -9.557 38.158 1.00 55.19 86 GLN A CA 1
ATOM 688 C C . GLN A 1 86 ? -16.894 -8.759 38.905 1.00 55.19 86 GLN A C 1
ATOM 690 O O . GLN A 1 86 ? -16.743 -8.512 40.103 1.00 55.19 86 GLN A O 1
ATOM 695 N N . ARG A 1 87 ? -17.991 -8.358 38.240 1.00 53.56 87 ARG A N 1
ATOM 696 C CA . ARG A 1 87 ? -19.071 -7.529 38.820 1.00 53.56 87 ARG A CA 1
ATOM 697 C C . ARG A 1 87 ? -20.315 -8.299 39.274 1.00 53.56 87 ARG A C 1
ATOM 699 O O . ARG A 1 87 ? -21.260 -7.669 39.741 1.00 53.56 87 ARG A O 1
ATOM 706 N N . ASP A 1 88 ? -20.306 -9.629 39.239 1.00 49.97 88 ASP A N 1
ATOM 707 C CA . ASP A 1 88 ? -21.395 -10.471 39.764 1.00 49.97 88 ASP A CA 1
ATOM 708 C C . ASP A 1 88 ? -21.225 -10.762 41.271 1.00 49.97 88 ASP A C 1
ATOM 710 O O . ASP A 1 88 ? -21.227 -11.915 41.709 1.00 49.97 88 ASP A O 1
ATOM 714 N N . GLY A 1 89 ? -21.031 -9.716 42.089 1.00 51.91 89 GLY A N 1
ATOM 715 C CA . GLY A 1 89 ? -20.612 -9.902 43.484 1.00 51.91 89 GLY A CA 1
ATOM 716 C C . GLY A 1 89 ? -21.098 -8.912 44.536 1.00 51.91 89 GLY A C 1
ATOM 717 O O . GLY A 1 89 ? -21.537 -9.377 45.579 1.00 51.91 89 GLY A O 1
ATOM 718 N N . GLU A 1 90 ? -21.030 -7.589 44.348 1.00 46.03 90 GLU A N 1
ATOM 719 C CA . GLU A 1 90 ? -21.269 -6.668 45.475 1.00 46.03 90 GLU A CA 1
ATOM 720 C C . GLU A 1 90 ? -21.566 -5.217 45.039 1.00 46.03 90 GLU A C 1
ATOM 722 O O . GLU A 1 90 ? -20.754 -4.578 44.386 1.00 46.03 90 GLU A O 1
ATOM 727 N N . THR A 1 91 ? -22.753 -4.746 45.446 1.00 38.66 91 THR A N 1
ATOM 728 C CA . THR A 1 91 ? -23.193 -3.383 45.833 1.00 38.66 91 THR A CA 1
ATOM 729 C C . THR A 1 91 ? -22.751 -2.141 45.032 1.00 38.66 91 THR A C 1
ATOM 731 O O . THR A 1 91 ? -21.578 -1.847 44.848 1.00 38.66 91 THR A O 1
ATOM 734 N N . GLU A 1 92 ? -23.763 -1.343 44.671 1.00 56.12 92 GLU A N 1
ATOM 735 C CA . GLU A 1 92 ? -23.727 -0.032 44.008 1.00 56.12 92 GLU A CA 1
ATOM 736 C C . GLU A 1 92 ? -22.827 1.024 44.693 1.00 56.12 92 GLU A C 1
ATOM 738 O O . GLU A 1 92 ? -23.103 1.437 45.817 1.00 56.12 92 GLU A O 1
ATOM 743 N N . GLU A 1 93 ? -21.853 1.571 43.954 1.00 42.56 93 GLU A N 1
ATOM 744 C CA . GLU A 1 93 ? -21.406 2.974 44.040 1.00 42.56 93 GLU A CA 1
ATOM 745 C C . GLU A 1 93 ? -21.096 3.489 42.614 1.00 42.56 93 GLU A C 1
ATOM 747 O O . GLU A 1 93 ? -20.607 2.717 41.781 1.00 42.56 93 GLU A O 1
ATOM 752 N N . PRO A 1 94 ? -21.390 4.766 42.281 1.00 46.53 94 PRO A N 1
ATOM 753 C CA . PRO A 1 94 ? -21.208 5.293 40.936 1.00 46.53 94 PRO A CA 1
ATOM 754 C C . PRO A 1 94 ? -19.732 5.647 40.744 1.00 46.53 94 PRO A C 1
ATOM 756 O O . PRO A 1 94 ? -19.299 6.760 41.044 1.00 46.53 94 PRO A O 1
ATOM 759 N N . LEU A 1 95 ? -18.942 4.679 40.284 1.00 45.59 95 LEU A N 1
ATOM 760 C CA . LEU A 1 95 ? -17.591 4.960 39.821 1.00 45.59 95 LEU A CA 1
ATOM 761 C C . LEU A 1 95 ? -17.678 5.635 38.450 1.00 45.59 95 LEU A C 1
ATOM 763 O O . LEU A 1 95 ? -18.170 5.028 37.502 1.00 45.59 95 LEU A O 1
ATOM 767 N N . ASP A 1 96 ? -17.226 6.889 38.442 1.00 40.53 96 ASP A N 1
ATOM 768 C CA . ASP A 1 96 ? -16.786 7.734 37.329 1.00 40.53 96 ASP A CA 1
ATOM 769 C C . ASP A 1 96 ? -16.763 7.046 35.960 1.00 40.53 96 ASP A C 1
ATOM 771 O O . ASP A 1 96 ? -16.137 5.997 35.788 1.00 40.53 96 ASP A O 1
ATOM 775 N N . ASP A 1 97 ? -17.392 7.703 34.986 1.00 42.72 97 ASP A N 1
ATOM 776 C CA . ASP A 1 97 ? -17.340 7.392 33.563 1.00 42.72 97 ASP A CA 1
ATOM 777 C C . ASP A 1 97 ? -15.876 7.297 33.082 1.00 42.72 97 ASP A C 1
ATOM 779 O O . ASP A 1 97 ? -15.323 8.232 32.500 1.00 42.72 97 ASP A O 1
ATOM 783 N N . GLN A 1 98 ? -15.225 6.144 33.266 1.00 46.28 98 GLN A N 1
ATOM 784 C CA . GLN A 1 98 ? -14.184 5.708 32.347 1.00 46.28 98 GLN A CA 1
ATOM 785 C C . GLN A 1 98 ? -14.903 5.460 31.032 1.00 46.28 98 GLN A C 1
ATOM 787 O O . GLN A 1 98 ? -15.395 4.365 30.761 1.00 46.28 98 GLN A O 1
ATOM 792 N N . GLN A 1 99 ? -15.016 6.529 30.243 1.00 47.06 99 GLN A N 1
ATOM 793 C CA . GLN A 1 99 ? -15.253 6.457 28.816 1.00 47.06 99 GLN A CA 1
ATOM 794 C C . GLN A 1 99 ? -14.271 5.426 28.265 1.00 47.06 99 GLN A C 1
ATOM 796 O O . GLN A 1 99 ? -13.097 5.717 28.044 1.00 47.06 99 GLN A O 1
ATOM 801 N N . LYS A 1 100 ? -14.749 4.192 28.091 1.00 50.38 100 LYS A N 1
ATOM 802 C CA . LYS A 1 100 ? -14.150 3.240 27.170 1.00 50.38 100 LYS A CA 1
ATOM 803 C C . LYS A 1 100 ? -14.283 3.903 25.813 1.00 50.38 100 LYS A C 1
ATOM 805 O O . LYS A 1 100 ? -15.349 3.860 25.207 1.00 50.38 100 LYS A O 1
ATOM 810 N N . GLU A 1 101 ? -13.251 4.645 25.425 1.00 57.19 101 GLU A N 1
ATOM 811 C CA . GLU A 1 101 ? -13.149 5.214 24.091 1.00 57.19 101 GLU A CA 1
ATOM 812 C C . GLU A 1 101 ? -13.188 4.032 23.126 1.00 57.19 101 GLU A C 1
ATOM 814 O O . GLU A 1 101 ? -12.227 3.264 23.029 1.00 57.19 101 GLU A O 1
ATOM 819 N N . GLU A 1 102 ? -14.342 3.848 22.478 1.00 59.62 102 GLU A N 1
ATOM 820 C CA . GLU A 1 102 ? -14.454 2.956 21.334 1.00 59.62 102 GLU A CA 1
ATOM 821 C C . GLU A 1 102 ? -13.339 3.322 20.350 1.00 59.62 102 GLU A C 1
ATOM 823 O O . GLU A 1 102 ? -13.094 4.515 20.109 1.00 59.62 102 GLU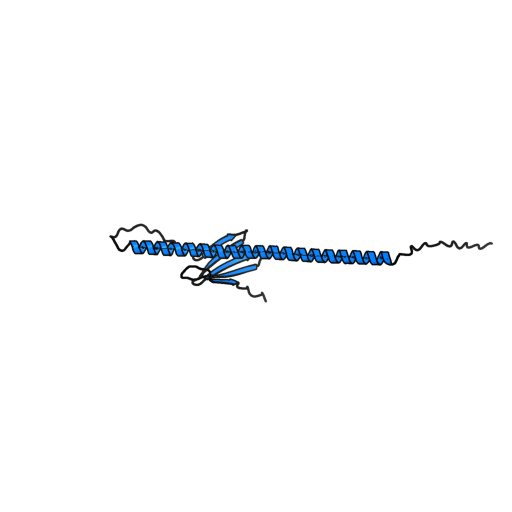 A O 1
ATOM 828 N N . PRO A 1 103 ? -12.642 2.323 19.787 1.00 67.06 103 PRO A N 1
ATOM 829 C CA . PRO A 1 103 ? -11.565 2.594 18.859 1.00 67.06 103 PRO A CA 1
ATOM 830 C C . PRO A 1 103 ? -12.127 3.425 17.697 1.00 67.06 103 PRO A C 1
ATOM 832 O O . PRO A 1 103 ? -13.205 3.119 17.174 1.00 67.06 103 PRO A O 1
ATOM 835 N N . PRO A 1 104 ? -11.437 4.505 17.293 1.00 77.38 104 PRO A N 1
ATOM 836 C CA . PRO A 1 104 ? -12.002 5.481 16.376 1.00 77.38 104 PRO A CA 1
ATOM 837 C C . PRO A 1 104 ? -12.390 4.808 15.059 1.00 77.38 104 PRO A C 1
ATOM 839 O O . PRO A 1 104 ? -11.631 4.009 14.509 1.00 77.38 104 PRO A O 1
ATOM 842 N N . LYS A 1 105 ? -13.586 5.126 14.549 1.00 84.88 105 LYS A N 1
ATOM 843 C CA . LYS A 1 105 ? -14.081 4.570 13.281 1.00 84.88 105 LYS A CA 1
ATOM 844 C C . LYS A 1 105 ? -13.228 5.012 12.088 1.00 84.88 105 LYS A C 1
ATOM 846 O O . LYS A 1 105 ? -13.108 4.282 11.110 1.00 84.88 105 LYS A O 1
ATOM 851 N N . GLU A 1 106 ? -12.625 6.191 12.175 1.00 91.12 106 GLU A N 1
ATOM 852 C CA . GLU A 1 106 ? -11.751 6.753 11.152 1.00 91.12 106 GLU A CA 1
ATOM 853 C C . GLU A 1 106 ? -10.492 7.315 11.803 1.00 91.12 106 GLU A C 1
ATOM 855 O O . GLU A 1 106 ? -10.565 7.938 12.864 1.00 91.12 106 GLU A O 1
ATOM 860 N N . TRP A 1 107 ? -9.335 7.099 11.181 1.00 92.44 107 TRP A N 1
ATOM 861 C CA . TRP A 1 107 ? -8.072 7.660 11.652 1.00 92.44 107 TRP A CA 1
ATOM 862 C C . TRP A 1 107 ? -7.103 7.923 10.503 1.00 92.44 107 TRP A C 1
ATOM 864 O O . TRP A 1 107 ? -7.255 7.407 9.393 1.00 92.44 107 TRP A O 1
ATOM 874 N N . GLU A 1 108 ? -6.093 8.744 10.782 1.00 92.94 108 GLU A N 1
ATOM 875 C CA . GLU A 1 108 ? -5.082 9.133 9.805 1.00 92.94 108 GLU A CA 1
ATOM 876 C C . GLU A 1 108 ? -3.675 8.880 10.336 1.00 92.94 108 GLU A C 1
ATOM 878 O O . GLU A 1 108 ? -3.367 9.187 11.489 1.00 92.94 108 GLU A O 1
ATOM 883 N N . GLU A 1 109 ? -2.793 8.363 9.482 1.00 92.50 109 GLU A N 1
ATOM 884 C CA . GLU A 1 109 ? -1.380 8.178 9.814 1.00 92.50 109 GLU A CA 1
ATOM 885 C C . GLU A 1 109 ? -0.470 8.728 8.715 1.00 92.50 109 GLU A C 1
ATOM 887 O O . GLU A 1 109 ? -0.748 8.618 7.519 1.00 92.50 109 GLU A O 1
ATOM 892 N N . LEU A 1 110 ? 0.656 9.314 9.124 1.00 91.12 110 LEU A N 1
ATOM 893 C CA . LEU A 1 110 ? 1.663 9.848 8.214 1.00 91.12 110 LEU A CA 1
ATOM 894 C C . LEU A 1 110 ? 2.827 8.864 8.083 1.00 91.12 110 LEU A C 1
ATOM 896 O O . LEU A 1 110 ? 3.536 8.597 9.054 1.00 91.12 110 LEU A O 1
ATOM 900 N N . PHE A 1 111 ? 3.102 8.409 6.862 1.00 90.56 111 PHE A N 1
ATOM 901 C CA . PHE A 1 111 ? 4.271 7.583 6.565 1.00 90.56 111 PHE A CA 1
ATOM 902 C C . PHE A 1 111 ? 4.989 8.077 5.315 1.00 90.56 111 PHE A C 1
ATOM 904 O O . PHE A 1 111 ? 4.382 8.272 4.265 1.00 90.56 111 PHE A O 1
ATOM 911 N N . GLN A 1 112 ? 6.301 8.312 5.430 1.00 84.75 112 GLN A N 1
ATOM 912 C CA . GLN A 1 112 ? 7.149 8.819 4.340 1.00 84.75 112 GLN A CA 1
ATOM 913 C C . GLN A 1 112 ? 6.502 9.984 3.562 1.00 84.75 112 GLN A C 1
ATOM 915 O O . GLN A 1 112 ? 6.4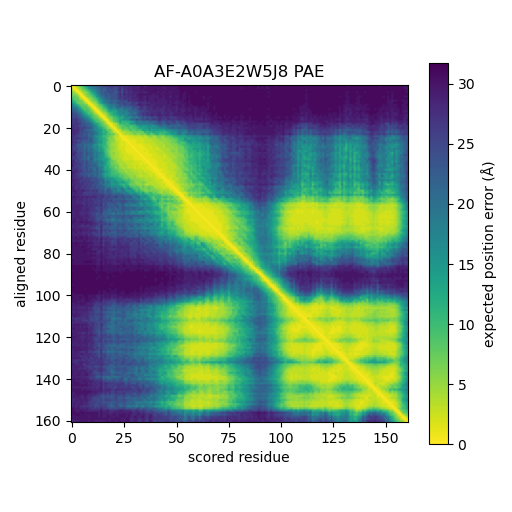31 9.972 2.331 1.00 84.75 112 GLN A O 1
ATOM 920 N N . ASN A 1 113 ? 6.002 10.986 4.297 1.00 85.25 113 ASN A N 1
ATOM 921 C CA . ASN A 1 113 ? 5.349 12.181 3.749 1.00 85.25 113 ASN A CA 1
ATOM 922 C C . ASN A 1 113 ? 4.080 11.898 2.913 1.00 85.25 113 ASN A C 1
ATOM 924 O O . ASN A 1 113 ? 3.738 12.663 2.015 1.00 85.25 113 ASN A O 1
ATOM 928 N N . THR A 1 114 ? 3.405 10.780 3.178 1.00 86.81 114 THR A N 1
ATOM 929 C CA . THR A 1 114 ? 2.116 10.408 2.587 1.00 86.81 114 THR A CA 1
ATOM 930 C C . THR A 1 114 ? 1.111 10.165 3.706 1.00 86.81 114 THR A C 1
ATOM 932 O O . THR A 1 114 ? 1.408 9.413 4.636 1.00 86.81 114 THR A O 1
ATOM 935 N N . TYR A 1 115 ? -0.049 10.815 3.623 1.00 90.88 115 TYR A N 1
ATOM 936 C CA . TYR A 1 115 ? -1.151 10.594 4.556 1.00 90.88 115 TYR A CA 1
ATOM 937 C C . TYR A 1 115 ? -1.961 9.374 4.125 1.00 90.88 115 TYR A C 1
ATOM 939 O O . TYR A 1 115 ? -2.332 9.241 2.954 1.00 90.88 115 TYR A O 1
ATOM 947 N N . PHE A 1 116 ? -2.190 8.492 5.086 1.00 93.69 116 PHE A N 1
ATOM 948 C CA . PHE A 1 116 ? -3.063 7.339 4.991 1.00 93.69 116 PHE A CA 1
ATOM 949 C C . PHE A 1 116 ? -4.342 7.653 5.747 1.00 93.69 116 PHE A C 1
ATOM 951 O O . PHE A 1 116 ? -4.272 8.005 6.920 1.00 93.69 116 PHE A O 1
ATOM 958 N N . HIS A 1 117 ? -5.482 7.495 5.088 1.00 93.88 117 HIS A N 1
ATOM 959 C CA . HIS A 1 117 ? -6.798 7.570 5.706 1.00 93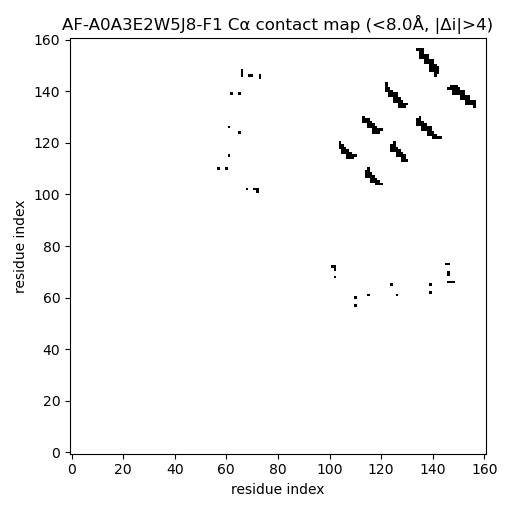.88 117 HIS A CA 1
ATOM 960 C C . HIS A 1 117 ? -7.344 6.157 5.846 1.00 93.88 117 HIS A C 1
ATOM 962 O O . HIS A 1 117 ? -7.408 5.415 4.859 1.00 93.88 117 HIS A O 1
ATOM 968 N N . PHE A 1 118 ? -7.731 5.804 7.062 1.00 94.50 118 PHE A N 1
ATOM 969 C CA . PHE A 1 118 ? -8.288 4.511 7.408 1.00 94.50 118 PHE A CA 1
ATOM 970 C C . PHE A 1 118 ? -9.730 4.688 7.868 1.00 94.50 118 PHE A C 1
ATOM 972 O O . PHE A 1 118 ? -10.024 5.572 8.672 1.00 94.50 118 PHE A O 1
ATOM 979 N N . THR A 1 119 ? -10.613 3.819 7.392 1.00 92.81 119 THR A N 1
ATOM 980 C CA . THR A 1 119 ? -12.024 3.781 7.779 1.00 92.81 119 THR A CA 1
ATOM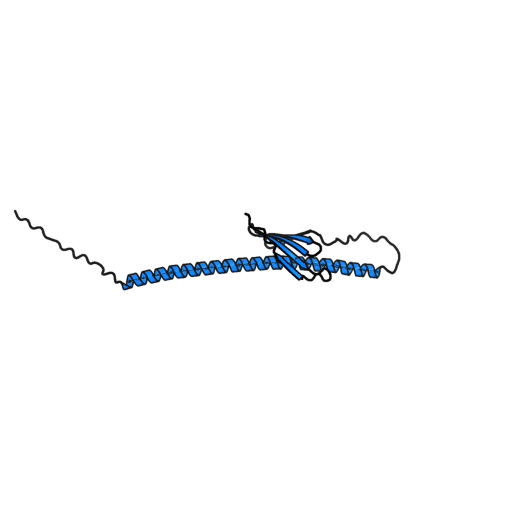 981 C C . THR A 1 119 ? -12.390 2.348 8.131 1.00 92.81 119 THR A C 1
ATOM 983 O O . THR A 1 119 ? -12.287 1.444 7.298 1.00 92.81 119 THR A O 1
ATOM 986 N N . ARG A 1 120 ? -12.812 2.127 9.373 1.00 89.25 120 ARG A N 1
ATOM 987 C CA . ARG A 1 120 ? -13.320 0.846 9.859 1.00 89.25 120 ARG A CA 1
ATOM 988 C C . ARG A 1 120 ? -14.754 0.646 9.368 1.00 89.25 120 ARG A C 1
ATOM 990 O O . ARG A 1 120 ? -15.668 1.366 9.767 1.00 89.25 120 ARG A O 1
ATOM 997 N N . GLU A 1 121 ? -14.933 -0.377 8.542 1.00 89.19 121 GLU A N 1
ATOM 998 C CA . GLU A 1 121 ? -16.231 -0.940 8.152 1.00 89.19 121 GLU A CA 1
ATOM 999 C C . GLU A 1 121 ? -16.453 -2.264 8.882 1.00 89.19 121 GLU A C 1
ATOM 1001 O O . GLU A 1 121 ? -15.528 -2.761 9.504 1.00 89.19 121 GLU A O 1
ATOM 1006 N N . GLU A 1 122 ? -17.636 -2.877 8.826 1.00 83.81 122 GLU A N 1
ATOM 1007 C CA . GLU A 1 122 ? -17.946 -4.076 9.633 1.00 83.81 122 GLU A CA 1
ATOM 1008 C C . GLU A 1 122 ? -17.015 -5.271 9.344 1.00 83.81 122 GLU A C 1
ATOM 1010 O O . GLU A 1 122 ? -16.517 -5.918 10.270 1.00 83.81 122 GLU A O 1
ATOM 1015 N N . ALA A 1 123 ? -16.733 -5.548 8.068 1.00 85.12 123 ALA A N 1
ATOM 1016 C CA . ALA A 1 123 ? -15.964 -6.722 7.628 1.00 85.12 123 ALA A CA 1
ATOM 1017 C C . ALA A 1 123 ? -14.542 -6.401 7.126 1.00 85.12 123 ALA A C 1
ATOM 1019 O O . ALA A 1 123 ? -13.776 -7.312 6.814 1.00 85.12 123 ALA A O 1
ATOM 1020 N N . TYR A 1 124 ? -14.196 -5.119 6.994 1.00 89.81 124 TYR A N 1
ATOM 1021 C CA . TYR A 1 124 ? -12.905 -4.689 6.463 1.00 89.81 124 TYR A CA 1
ATOM 1022 C C . TYR A 1 124 ? -12.508 -3.299 6.970 1.00 89.81 124 TYR A C 1
ATOM 1024 O O . TYR A 1 124 ? -13.320 -2.555 7.514 1.00 89.81 124 TYR A O 1
ATOM 1032 N N . ILE A 1 125 ? -11.245 -2.932 6.771 1.00 92.06 125 ILE A N 1
ATOM 1033 C CA . ILE A 1 125 ? -10.750 -1.564 6.925 1.00 92.06 125 ILE A CA 1
ATOM 1034 C C . ILE A 1 125 ? -10.440 -1.038 5.527 1.00 92.06 125 ILE A C 1
ATOM 1036 O O . ILE A 1 125 ? -9.639 -1.624 4.792 1.00 92.06 125 ILE A O 1
ATOM 1040 N N . ALA A 1 126 ? -11.104 0.048 5.138 1.00 93.31 126 ALA A N 1
ATOM 1041 C CA . ALA A 1 126 ? -10.771 0.778 3.929 1.00 93.31 126 ALA A CA 1
ATOM 1042 C C . ALA A 1 126 ? -9.553 1.656 4.203 1.00 93.31 126 ALA A C 1
ATOM 1044 O O . ALA A 1 126 ? -9.525 2.406 5.173 1.00 93.31 126 ALA A O 1
ATOM 1045 N N . VAL A 1 127 ? -8.559 1.576 3.331 1.00 93.44 127 VAL A N 1
ATOM 1046 C CA . VAL A 1 127 ? -7.346 2.381 3.375 1.00 93.44 127 VAL A CA 1
ATOM 1047 C C . VAL A 1 127 ? -7.249 3.167 2.083 1.00 93.44 127 VAL A C 1
ATOM 1049 O O . VAL A 1 127 ? -7.366 2.609 0.989 1.00 93.44 127 VAL A O 1
ATOM 1052 N N . SER A 1 128 ? -7.005 4.467 2.190 1.00 92.25 128 SER A N 1
ATOM 1053 C CA . SER A 1 128 ? -6.722 5.309 1.036 1.00 92.25 128 SER A CA 1
ATOM 1054 C C . SER A 1 128 ? -5.509 6.191 1.272 1.00 92.25 128 SER A C 1
ATOM 1056 O O . SER A 1 128 ? -5.319 6.742 2.353 1.00 92.25 128 SER A O 1
ATOM 1058 N N . TYR A 1 129 ? -4.663 6.312 0.255 1.00 89.69 129 TYR A N 1
ATOM 1059 C CA . TYR A 1 129 ? -3.499 7.190 0.297 1.00 89.69 129 TYR A CA 1
ATOM 1060 C C . TYR A 1 129 ? -3.155 7.686 -1.104 1.00 89.69 129 TYR A C 1
ATOM 1062 O O . TYR A 1 129 ? -3.404 7.007 -2.101 1.00 89.69 129 TYR A O 1
ATOM 1070 N N . THR A 1 130 ? -2.576 8.883 -1.197 1.00 84.94 130 THR A N 1
ATOM 1071 C CA . THR A 1 130 ? -2.215 9.485 -2.489 1.00 84.94 130 THR A CA 1
ATOM 1072 C C . THR A 1 130 ? -0.707 9.494 -2.679 1.00 84.94 130 THR A C 1
ATOM 1074 O O . THR A 1 130 ? 0.020 10.176 -1.963 1.00 84.94 130 THR A O 1
ATOM 1077 N N . GLN A 1 131 ? -0.230 8.781 -3.698 1.00 77.12 131 GLN A N 1
ATOM 1078 C CA . GLN A 1 131 ? 1.176 8.721 -4.072 1.00 77.12 131 GLN A CA 1
ATOM 1079 C C . GLN A 1 131 ? 1.376 9.294 -5.478 1.00 77.12 131 GLN A C 1
ATOM 1081 O O . GLN A 1 131 ? 0.881 8.742 -6.455 1.00 77.12 131 GLN A O 1
ATOM 1086 N N . LYS A 1 132 ? 2.154 10.381 -5.601 1.00 72.94 132 LYS A N 1
ATOM 1087 C CA . LYS A 1 132 ? 2.556 10.975 -6.898 1.00 72.94 132 LYS A CA 1
ATOM 1088 C C . LYS A 1 132 ? 1.385 11.118 -7.896 1.00 72.94 132 LYS A C 1
ATOM 1090 O O . LYS A 1 132 ? 1.523 10.748 -9.058 1.00 72.94 132 LYS A O 1
ATOM 1095 N N . ASN A 1 133 ? 0.259 11.663 -7.428 1.00 73.12 133 ASN A N 1
ATOM 1096 C CA . ASN A 1 133 ? -0.996 11.886 -8.171 1.00 73.12 133 ASN A CA 1
ATOM 1097 C C . ASN A 1 133 ? -1.849 10.641 -8.469 1.00 73.12 133 ASN A C 1
ATOM 1099 O O . ASN A 1 133 ? -2.836 10.751 -9.191 1.00 73.12 133 ASN A O 1
ATOM 1103 N N . HIS A 1 134 ? -1.515 9.485 -7.900 1.00 78.75 134 HIS A N 1
ATOM 1104 C CA . HIS A 1 134 ? -2.376 8.309 -7.919 1.00 78.75 134 HIS A CA 1
ATOM 1105 C C . HIS A 1 134 ? -2.904 8.043 -6.517 1.00 78.75 134 HIS A C 1
ATOM 1107 O O . HIS A 1 134 ? -2.124 7.848 -5.582 1.00 78.75 134 HIS A O 1
ATOM 1113 N N . THR A 1 135 ? -4.224 8.041 -6.368 1.00 85.56 135 THR A N 1
ATOM 1114 C CA . THR A 1 135 ? -4.862 7.598 -5.131 1.00 85.56 135 THR A CA 1
ATOM 1115 C C . THR A 1 135 ? -5.009 6.087 -5.187 1.00 85.56 135 THR A C 1
ATOM 1117 O O . THR A 1 135 ? -5.602 5.532 -6.111 1.00 85.56 135 THR A O 1
ATOM 1120 N N . VAL A 1 136 ? -4.420 5.418 -4.208 1.00 86.06 136 VAL A N 1
ATOM 1121 C CA . VAL A 1 136 ? -4.557 3.982 -4.011 1.00 86.06 136 VAL A CA 1
ATOM 1122 C C . VAL A 1 136 ? -5.677 3.764 -3.010 1.00 86.06 136 VAL A C 1
ATOM 1124 O O . VAL A 1 136 ? -5.692 4.394 -1.955 1.00 86.06 136 VAL A O 1
ATOM 1127 N N . HIS A 1 137 ? -6.596 2.864 -3.349 1.00 90.19 137 HIS A N 1
ATOM 1128 C CA . HIS A 1 137 ? -7.632 2.376 -2.452 1.00 90.19 137 HIS A CA 1
ATOM 1129 C C . HIS A 1 137 ? -7.389 0.889 -2.196 1.00 90.19 137 HIS A C 1
ATOM 1131 O O . HIS A 1 137 ? -7.288 0.093 -3.133 1.00 90.19 137 HIS A O 1
ATOM 1137 N N . MET A 1 138 ? -7.277 0.525 -0.928 1.00 90.94 138 MET A N 1
ATOM 1138 C CA . MET A 1 138 ? -7.033 -0.832 -0.461 1.00 90.94 138 MET A CA 1
ATOM 1139 C C . MET A 1 138 ? -8.099 -1.194 0.573 1.00 90.94 138 MET A C 1
ATOM 1141 O O . MET A 1 138 ? -8.486 -0.360 1.382 1.00 90.94 138 MET A O 1
ATOM 1145 N N . GLN A 1 139 ? -8.586 -2.426 0.551 1.00 92.12 139 GLN A N 1
ATOM 1146 C CA . GLN A 1 139 ? -9.490 -2.975 1.556 1.00 92.12 139 GLN A CA 1
ATOM 1147 C C . GLN A 1 139 ? -8.791 -4.139 2.243 1.00 92.12 139 GLN A C 1
ATOM 1149 O O . GLN A 1 139 ? -8.365 -5.082 1.579 1.00 92.12 139 GLN A O 1
ATOM 1154 N N . VAL A 1 140 ? -8.656 -4.059 3.563 1.00 91.88 140 VAL A N 1
ATOM 1155 C CA . VAL A 1 140 ? -8.068 -5.116 4.389 1.00 91.88 140 VAL A CA 1
ATOM 1156 C C . VAL A 1 140 ? -9.204 -5.852 5.077 1.00 91.88 140 VAL A C 1
ATOM 1158 O O . VAL A 1 140 ? -9.840 -5.296 5.970 1.00 91.88 140 VAL A O 1
ATOM 1161 N N . TYR A 1 141 ? -9.471 -7.080 4.647 1.00 88.00 141 TYR A N 1
ATOM 1162 C CA . TYR A 1 141 ? -10.464 -7.965 5.246 1.00 88.00 141 TYR A CA 1
ATOM 1163 C C . TYR A 1 141 ? -9.843 -8.747 6.391 1.00 88.00 141 TYR A C 1
ATOM 1165 O O . TYR A 1 141 ? -8.687 -9.173 6.327 1.00 88.00 141 TYR A O 1
ATOM 1173 N N . PHE A 1 142 ? -10.625 -8.972 7.432 1.00 87.06 142 PHE A N 1
ATOM 1174 C CA . PHE A 1 142 ? -10.183 -9.703 8.606 1.00 87.06 142 PHE A CA 1
ATOM 1175 C C . PHE A 1 142 ? -11.338 -10.447 9.241 1.00 87.06 142 PHE A C 1
ATOM 1177 O O . PHE A 1 142 ? -12.511 -10.129 9.042 1.00 87.06 142 PHE A O 1
ATOM 1184 N N . ASP A 1 143 ? -10.971 -11.451 10.016 1.00 83.94 143 ASP A N 1
ATOM 1185 C CA . ASP A 1 143 ? -11.903 -12.186 10.837 1.00 83.94 143 ASP A CA 1
ATOM 1186 C C . ASP A 1 143 ? -12.351 -11.320 12.019 1.00 83.94 143 ASP A C 1
ATOM 1188 O O . ASP A 1 143 ? -11.534 -10.724 12.721 1.00 83.94 143 ASP A O 1
ATOM 1192 N N . GLN A 1 144 ? -13.658 -11.253 12.250 1.00 77.00 144 GLN A N 1
ATOM 1193 C CA . GLN A 1 144 ? -14.221 -10.505 13.372 1.00 77.00 144 GLN A CA 1
ATOM 1194 C C . GLN A 1 144 ? -13.979 -11.199 14.719 1.00 77.00 144 GLN A C 1
ATOM 1196 O O . GLN A 1 144 ? -14.106 -10.560 15.759 1.00 77.00 144 GLN A O 1
ATOM 1201 N N . THR A 1 145 ? -13.662 -12.497 14.718 1.00 75.12 145 THR A N 1
ATOM 1202 C CA . THR A 1 145 ? -13.520 -13.289 15.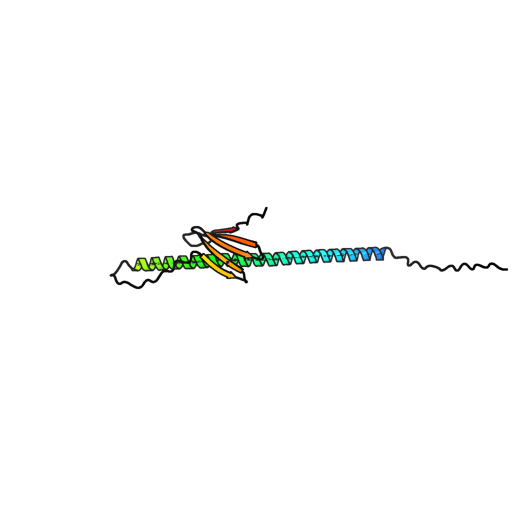945 1.00 75.12 145 THR A CA 1
ATOM 1203 C C . THR A 1 145 ? -12.143 -13.158 16.586 1.00 75.12 145 THR A C 1
ATOM 1205 O O . THR A 1 145 ? -12.056 -13.066 17.808 1.00 75.12 145 THR A O 1
ATOM 1208 N N . ASP A 1 146 ? -11.077 -13.124 15.786 1.00 72.88 146 ASP A N 1
ATOM 1209 C CA . ASP A 1 146 ? -9.691 -13.096 16.270 1.00 72.88 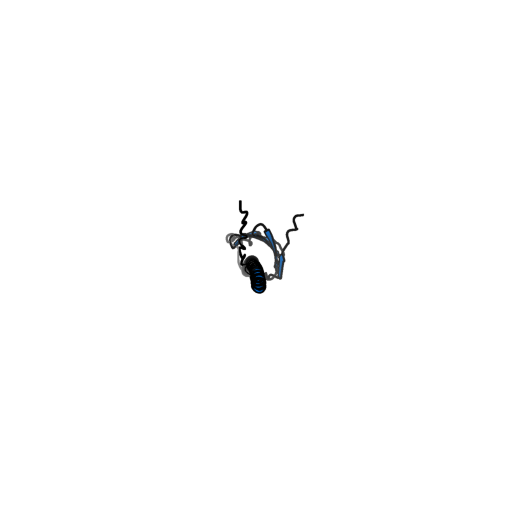146 ASP A CA 1
ATOM 1210 C C . ASP A 1 146 ? -8.858 -11.925 15.713 1.00 72.88 146 ASP A C 1
ATOM 1212 O O . ASP A 1 146 ? -7.696 -11.751 16.097 1.00 72.88 146 ASP A O 1
ATOM 1216 N N . GLY A 1 147 ? -9.431 -11.117 14.813 1.00 72.56 147 GLY A N 1
ATOM 1217 C CA . GLY A 1 147 ? -8.767 -9.964 14.209 1.00 72.56 147 GLY A CA 1
ATOM 1218 C C . GLY A 1 147 ? -7.680 -10.348 13.208 1.00 72.56 147 GLY A C 1
ATOM 1219 O O . GLY A 1 147 ? -6.856 -9.506 12.832 1.00 72.56 147 GLY A O 1
ATOM 1220 N N . THR A 1 148 ? -7.630 -11.612 12.780 1.00 79.88 148 THR A N 1
ATOM 1221 C CA . THR A 1 148 ? -6.658 -12.090 11.800 1.00 79.88 148 THR A CA 1
ATOM 1222 C C . THR A 1 148 ? -6.992 -11.535 10.423 1.00 79.88 148 THR A C 1
ATOM 1224 O O . THR A 1 148 ? -8.108 -11.672 9.928 1.00 79.88 148 THR A O 1
ATOM 1227 N N . ILE A 1 149 ? -5.999 -10.938 9.763 1.00 84.44 149 ILE A N 1
ATOM 1228 C CA . ILE A 1 149 ? -6.137 -10.456 8.385 1.00 84.44 149 ILE A CA 1
ATOM 1229 C C . ILE A 1 149 ? -6.302 -11.659 7.452 1.00 84.44 149 ILE A C 1
ATOM 1231 O O . ILE A 1 149 ? -5.430 -12.527 7.396 1.00 84.44 149 ILE A O 1
ATOM 1235 N N . GLN A 1 150 ? -7.415 -11.690 6.724 1.00 85.81 150 GLN A N 1
ATOM 1236 C CA . GLN A 1 150 ? -7.774 -12.770 5.806 1.00 85.81 150 GLN A CA 1
ATOM 1237 C C . GLN A 1 150 ? -7.359 -12.452 4.369 1.00 85.81 150 GLN A C 1
ATOM 1239 O O . GLN A 1 150 ? -6.812 -13.317 3.688 1.00 85.81 150 GLN A O 1
ATOM 1244 N N . ASP A 1 151 ? -7.610 -11.222 3.911 1.00 86.38 151 ASP A N 1
ATOM 1245 C CA . ASP A 1 151 ? -7.351 -10.827 2.526 1.00 86.38 151 ASP A CA 1
ATOM 1246 C C . ASP A 1 151 ? -7.091 -9.320 2.391 1.00 86.38 151 ASP A C 1
ATOM 1248 O O . ASP A 1 151 ? -7.483 -8.517 3.242 1.00 86.38 151 ASP A O 1
ATOM 1252 N N . VAL A 1 152 ? -6.425 -8.932 1.304 1.00 88.00 152 VAL A N 1
ATOM 1253 C CA . VAL A 1 152 ? -6.129 -7.541 0.953 1.00 88.00 152 VAL A CA 1
ATOM 1254 C C . VAL A 1 152 ? -6.468 -7.309 -0.516 1.00 88.00 152 VAL A C 1
ATOM 1256 O O . VAL A 1 152 ? -5.818 -7.840 -1.417 1.00 88.00 152 VAL A O 1
ATOM 1259 N N . VAL A 1 153 ? -7.466 -6.463 -0.767 1.00 88.94 153 VAL A N 1
ATOM 1260 C CA . VAL A 1 153 ? -7.982 -6.178 -2.110 1.00 88.94 153 VAL A CA 1
ATOM 1261 C C . VAL A 1 153 ? -7.639 -4.751 -2.516 1.00 88.94 153 VAL A C 1
ATOM 1263 O O . VAL A 1 153 ? -7.900 -3.800 -1.784 1.00 88.94 153 VAL A O 1
ATOM 1266 N N . TYR A 1 154 ? -7.087 -4.583 -3.718 1.00 87.38 154 TYR A N 1
ATOM 1267 C CA . TYR A 1 154 ? -6.836 -3.267 -4.306 1.00 87.38 154 TYR A CA 1
ATOM 1268 C C . TYR A 1 154 ? -7.990 -2.879 -5.224 1.00 87.38 154 TYR A C 1
ATOM 1270 O O . TYR A 1 154 ? -8.253 -3.557 -6.219 1.00 87.38 154 TYR A O 1
ATOM 1278 N N . LEU A 1 155 ? -8.639 -1.756 -4.934 1.00 85.50 155 LEU A N 1
ATOM 1279 C CA . LEU A 1 155 ? -9.648 -1.187 -5.816 1.00 85.50 155 LEU A CA 1
ATOM 1280 C C . LEU A 1 155 ? -8.930 -0.319 -6.856 1.00 85.50 155 LEU A C 1
ATOM 1282 O O . LEU A 1 155 ? -8.372 0.731 -6.533 1.00 85.50 155 LEU A O 1
ATOM 1286 N N . GLN A 1 156 ? -8.901 -0.768 -8.113 1.00 66.25 156 GLN A N 1
ATOM 1287 C CA . GLN A 1 156 ? -8.437 0.083 -9.208 1.00 66.25 156 GLN A CA 1
ATOM 1288 C C . GLN A 1 156 ? -9.423 1.243 -9.381 1.00 66.25 156 GLN A C 1
ATOM 1290 O O . GLN A 1 156 ? -10.614 1.016 -9.594 1.00 66.25 156 GLN A O 1
ATOM 1295 N N . GLN A 1 157 ? -8.930 2.485 -9.311 1.00 54.88 157 GLN A N 1
ATOM 1296 C CA . GLN A 1 157 ? -9.681 3.615 -9.853 1.00 54.88 157 GLN A CA 1
ATOM 1297 C C . GLN A 1 157 ? -9.885 3.353 -11.345 1.00 54.88 157 GLN A C 1
ATOM 1299 O O . GLN A 1 157 ? -8.915 3.093 -12.061 1.00 54.88 157 GLN A O 1
ATOM 1304 N N . GLY A 1 158 ? -11.146 3.372 -11.785 1.00 44.34 158 GLY A N 1
ATOM 1305 C CA . GLY A 1 158 ? -11.493 3.247 -13.194 1.00 44.34 158 GLY A CA 1
ATOM 1306 C C . GLY A 1 158 ? -10.676 4.227 -14.031 1.00 44.34 158 GLY A C 1
ATOM 1307 O O . GLY A 1 158 ? -10.454 5.368 -13.617 1.00 44.34 158 GLY A O 1
ATOM 1308 N N . GLU A 1 159 ? -10.195 3.752 -15.179 1.00 30.69 159 GLU A N 1
ATOM 1309 C CA . GLU A 1 159 ? -9.523 4.587 -16.170 1.00 30.69 159 GLU A CA 1
ATOM 1310 C C . GLU A 1 159 ? -10.351 5.861 -16.412 1.00 30.69 159 GLU A C 1
ATOM 1312 O O . GLU A 1 159 ? -11.565 5.764 -16.617 1.00 30.69 159 GLU A O 1
ATOM 1317 N N . PRO A 1 160 ? -9.745 7.062 -16.395 1.00 41.00 160 PRO A N 1
ATOM 1318 C CA . PRO A 1 160 ? -10.424 8.225 -16.936 1.00 41.00 160 PRO A CA 1
ATOM 1319 C C . PRO A 1 160 ? -10.647 7.978 -18.436 1.00 41.00 160 PRO A C 1
ATOM 1321 O O . PRO A 1 160 ? -9.682 7.872 -19.195 1.00 41.00 160 PRO A O 1
ATOM 1324 N N . HIS A 1 161 ? -11.915 7.823 -18.824 1.00 33.53 161 HIS A N 1
ATOM 1325 C CA . HIS A 1 161 ? -12.366 7.808 -20.218 1.00 33.53 161 HIS A CA 1
ATOM 1326 C C . HIS A 1 161 ? -12.120 9.151 -20.912 1.00 33.53 161 HIS A C 1
ATOM 1328 O O . HIS A 1 161 ? -12.284 10.203 -20.249 1.00 33.53 161 HIS A O 1
#